Protein AF-A0A6B3EHT3-F1 (afdb_monomer)

Radius of gyration: 18.86 Å; Cα contacts (8 Å, |Δi|>4): 70; chains: 1; bounding box: 27×39×58 Å

Mean predicted aligned error: 8.61 Å

Sequence (74 aa):
MNTSASASASPAPSPVYDRIGVGYRRVRQADPRLAALIREGLGGARTVVNVGAGTGSYEPVDAEVVAVDPSQVM

Structure (mmCIF, N/CA/C/O backbone):
data_AF-A0A6B3EHT3-F1
#
_entry.id   AF-A0A6B3EHT3-F1
#
loop_
_atom_site.group_PDB
_atom_site.id
_atom_site.type_symbol
_atom_site.label_atom_id
_atom_site.label_alt_id
_atom_site.label_comp_id
_atom_site.label_asym_id
_atom_site.label_entity_id
_atom_site.label_seq_id
_atom_site.pdbx_PDB_ins_code
_atom_site.Cartn_x
_atom_site.Cartn_y
_atom_site.Cartn_z
_atom_site.occupancy
_atom_site.B_iso_or_equiv
_atom_site.auth_seq_id
_atom_site.auth_comp_id
_atom_site.auth_asym_id
_atom_site.auth_atom_id
_atom_site.pdbx_PDB_model_num
ATOM 1 N N . MET A 1 1 ? -18.082 29.089 -44.330 1.00 47.62 1 MET A N 1
ATOM 2 C CA . MET A 1 1 ? -17.602 27.698 -44.467 1.00 47.62 1 MET A CA 1
ATOM 3 C C . MET A 1 1 ? -16.165 27.663 -43.982 1.00 47.62 1 MET A C 1
ATOM 5 O O . MET A 1 1 ? -15.308 28.169 -44.686 1.00 47.62 1 MET A O 1
ATOM 9 N N . ASN A 1 2 ? -15.919 27.173 -42.766 1.00 40.94 2 ASN A N 1
ATOM 10 C CA . ASN A 1 2 ? -14.562 26.948 -42.268 1.00 40.94 2 ASN A CA 1
ATOM 11 C C . ASN A 1 2 ? -14.500 25.497 -41.786 1.00 40.94 2 ASN A C 1
ATOM 13 O O . ASN A 1 2 ? -15.075 25.150 -40.758 1.00 40.94 2 ASN A O 1
ATOM 17 N N . THR A 1 3 ? -13.917 24.634 -42.607 1.00 52.66 3 THR A N 1
ATOM 18 C CA . THR A 1 3 ? -13.708 23.214 -42.324 1.00 52.66 3 THR A CA 1
ATOM 19 C C . THR A 1 3 ? -12.470 23.075 -41.448 1.00 52.66 3 THR A C 1
ATOM 21 O O . THR A 1 3 ? -11.345 23.163 -41.933 1.00 52.66 3 THR A O 1
ATOM 24 N N . SER A 1 4 ? -12.672 22.865 -40.148 1.00 53.19 4 SER A N 1
ATOM 25 C CA . SER A 1 4 ? -11.604 22.483 -39.225 1.00 53.19 4 SER A CA 1
ATOM 26 C C . SER A 1 4 ? -11.257 21.014 -39.464 1.00 53.19 4 SER A C 1
ATOM 28 O O . SER A 1 4 ? -12.006 20.122 -39.069 1.00 53.19 4 SER A O 1
ATOM 30 N N . ALA A 1 5 ? -10.140 20.751 -40.140 1.00 59.59 5 ALA A N 1
ATOM 31 C CA . ALA A 1 5 ? -9.574 19.411 -40.208 1.00 59.59 5 ALA A CA 1
ATOM 32 C C . ALA A 1 5 ? -9.120 18.994 -38.798 1.00 59.59 5 ALA A C 1
ATOM 34 O O . ALA A 1 5 ? -8.263 19.641 -38.197 1.00 59.59 5 ALA A O 1
ATOM 35 N N . SER A 1 6 ? -9.719 17.929 -38.260 1.00 61.84 6 SER A N 1
ATOM 36 C CA . SER A 1 6 ? -9.255 17.280 -37.033 1.00 61.84 6 SER A CA 1
ATOM 37 C C . SER A 1 6 ? -7.901 16.634 -37.321 1.00 61.84 6 SER A C 1
ATOM 39 O O . SER A 1 6 ? -7.820 15.614 -38.002 1.00 61.84 6 SER A O 1
ATOM 41 N N . ALA A 1 7 ? -6.823 17.257 -36.847 1.00 61.03 7 ALA A N 1
ATOM 42 C CA . ALA A 1 7 ? -5.530 16.600 -36.780 1.00 61.03 7 ALA A CA 1
ATOM 43 C C . ALA A 1 7 ? -5.627 15.505 -35.709 1.00 61.03 7 ALA A C 1
ATOM 45 O O . ALA A 1 7 ? -5.763 15.805 -34.522 1.00 61.03 7 ALA A O 1
ATOM 46 N N . SER A 1 8 ? -5.595 14.238 -36.124 1.00 65.38 8 SER A N 1
ATOM 47 C CA . SER A 1 8 ? -5.484 13.107 -35.206 1.00 65.38 8 SER A CA 1
ATOM 48 C C . SER A 1 8 ? -4.153 13.218 -34.464 1.00 65.38 8 SER A C 1
ATOM 50 O O . SER A 1 8 ? -3.095 12.957 -35.039 1.00 65.38 8 SER A O 1
ATOM 52 N N . ALA A 1 9 ? -4.194 13.644 -33.203 1.00 64.94 9 ALA A N 1
ATOM 53 C CA . ALA A 1 9 ? -3.031 13.592 -32.333 1.00 64.94 9 ALA A CA 1
ATOM 54 C C . ALA A 1 9 ? -2.602 12.124 -32.195 1.00 64.94 9 ALA A C 1
ATOM 56 O O . ALA A 1 9 ? -3.416 11.279 -31.817 1.00 64.94 9 ALA A O 1
ATOM 57 N N . SER A 1 10 ? -1.345 11.809 -32.526 1.00 64.69 10 SER A N 1
ATOM 58 C CA . SER A 1 10 ? -0.777 10.491 -32.226 1.00 64.69 10 SER A CA 1
ATOM 59 C C . SER A 1 10 ? -0.989 10.187 -30.741 1.00 64.69 10 SER A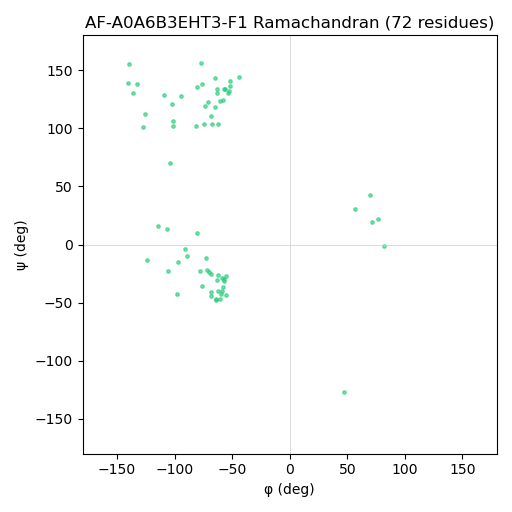 C 1
ATOM 61 O O . SER A 1 10 ? -0.781 11.090 -29.922 1.00 64.69 10 SER A O 1
ATOM 63 N N . PRO A 1 11 ? -1.407 8.961 -30.373 1.00 71.00 11 PRO A N 1
ATOM 64 C CA . PRO A 1 11 ? -1.643 8.633 -28.978 1.00 71.00 11 PRO A CA 1
ATOM 65 C C . PRO A 1 11 ? -0.371 8.911 -28.182 1.00 71.00 11 PRO A C 1
ATOM 67 O O . PRO A 1 11 ? 0.734 8.566 -28.615 1.00 71.00 11 PRO A O 1
ATOM 70 N N . ALA A 1 12 ? -0.534 9.575 -27.036 1.00 71.88 12 ALA A N 1
ATOM 71 C CA . ALA A 1 12 ? 0.568 9.799 -26.117 1.00 71.88 12 ALA A CA 1
ATOM 72 C C . ALA A 1 12 ? 1.250 8.451 -25.819 1.00 71.88 12 ALA A C 1
ATOM 74 O O . ALA A 1 12 ? 0.562 7.428 -25.713 1.00 71.88 12 ALA A O 1
ATOM 75 N N . PRO A 1 13 ? 2.590 8.414 -25.719 1.00 74.12 13 PRO A N 1
ATOM 76 C CA . PRO A 1 13 ? 3.285 7.176 -25.418 1.00 74.12 13 PRO A CA 1
ATOM 77 C C . PRO A 1 13 ? 2.760 6.607 -24.100 1.00 74.12 13 PRO A C 1
ATOM 79 O O . PRO A 1 13 ? 2.622 7.334 -23.116 1.00 74.12 13 PRO A O 1
ATOM 82 N N . SER A 1 14 ? 2.479 5.304 -24.093 1.00 77.25 14 SER A N 1
ATOM 83 C CA . SER A 1 14 ? 2.043 4.599 -22.888 1.00 77.25 14 SER A CA 1
ATOM 84 C C . SER A 1 14 ? 3.039 4.852 -21.737 1.00 77.25 14 SER A C 1
ATOM 86 O O . SER A 1 14 ? 4.259 4.747 -21.966 1.00 77.25 14 SER A O 1
ATOM 88 N N . PRO A 1 15 ? 2.547 5.212 -20.531 1.00 81.25 15 PRO A N 1
ATOM 89 C CA . PRO A 1 15 ? 3.361 5.389 -19.336 1.00 81.25 15 PRO A CA 1
ATOM 90 C C . PRO A 1 15 ? 4.390 4.269 -19.162 1.00 81.25 15 PRO A C 1
ATOM 92 O O . PRO A 1 15 ? 4.148 3.110 -19.484 1.00 81.25 15 PRO A O 1
ATOM 95 N N . VAL A 1 16 ? 5.578 4.600 -18.653 1.00 85.69 16 VAL A N 1
ATOM 96 C CA . VAL A 1 16 ? 6.684 3.629 -18.546 1.00 85.69 16 VAL A CA 1
ATOM 97 C C . VAL A 1 16 ? 6.260 2.382 -17.764 1.00 85.69 16 VAL A C 1
ATOM 99 O O . VAL A 1 16 ? 6.526 1.267 -18.215 1.00 85.69 16 VAL A O 1
ATOM 102 N N . TYR A 1 17 ? 5.548 2.561 -16.650 1.00 84.38 17 TYR A N 1
ATOM 103 C CA . TYR A 1 17 ? 5.101 1.458 -15.800 1.00 84.38 17 TYR A CA 1
ATOM 104 C C . TYR A 1 17 ? 4.005 0.590 -16.421 1.00 84.38 17 TYR A C 1
ATOM 106 O O . TYR A 1 17 ? 3.988 -0.605 -16.143 1.00 84.38 17 TYR A O 1
ATOM 114 N N . ASP A 1 18 ? 3.227 1.111 -17.374 1.00 79.94 18 ASP A N 1
ATOM 115 C CA . ASP A 1 18 ? 2.303 0.289 -18.167 1.00 79.94 18 ASP A CA 1
ATOM 116 C C . ASP A 1 18 ? 3.037 -0.771 -19.002 1.00 79.94 18 ASP A C 1
ATOM 118 O O . ASP A 1 18 ? 2.491 -1.821 -19.334 1.00 79.94 18 ASP A O 1
ATOM 122 N N . ARG A 1 19 ? 4.302 -0.509 -19.346 1.00 82.44 19 ARG A N 1
ATOM 123 C CA . ARG A 1 19 ? 5.117 -1.407 -20.171 1.00 82.44 19 ARG A CA 1
ATOM 124 C C . ARG A 1 19 ? 6.041 -2.284 -19.341 1.00 82.44 19 ARG A C 1
ATOM 126 O O . ARG A 1 19 ? 6.186 -3.465 -19.641 1.00 82.44 19 ARG A O 1
ATOM 133 N N . ILE A 1 20 ? 6.682 -1.719 -18.317 1.00 86.25 20 ILE A N 1
ATOM 134 C CA . ILE A 1 20 ? 7.696 -2.441 -17.531 1.00 86.25 20 ILE A CA 1
ATOM 135 C C . ILE A 1 20 ? 7.149 -3.046 -16.239 1.00 86.25 20 ILE A C 1
ATOM 137 O O . ILE A 1 20 ? 7.829 -3.875 -15.645 1.00 86.25 20 ILE A O 1
ATOM 141 N N . GLY A 1 21 ? 5.957 -2.642 -15.791 1.00 76.81 21 GLY A N 1
ATOM 142 C CA . GLY A 1 21 ? 5.375 -3.070 -14.516 1.00 76.81 21 GLY A CA 1
ATOM 143 C C . GLY A 1 21 ? 4.880 -4.518 -14.507 1.00 76.81 21 GLY A C 1
ATOM 144 O O . GLY A 1 21 ? 4.621 -5.080 -13.442 1.00 76.81 21 GLY A O 1
ATOM 145 N N . VAL A 1 22 ? 4.790 -5.165 -15.674 1.00 81.19 22 VAL A N 1
ATOM 146 C CA . VAL A 1 22 ? 4.334 -6.554 -15.789 1.00 81.19 22 VAL A CA 1
ATOM 147 C C . VAL A 1 22 ? 5.223 -7.479 -14.953 1.00 81.19 22 VAL A C 1
ATOM 149 O O . VAL A 1 22 ? 6.441 -7.532 -15.104 1.00 81.19 22 VAL A O 1
ATOM 152 N N . GLY A 1 23 ? 4.597 -8.234 -14.050 1.00 81.62 23 GLY A N 1
ATOM 153 C CA . GLY A 1 23 ? 5.290 -9.176 -13.171 1.00 81.62 23 GLY A CA 1
ATOM 154 C C . GLY A 1 23 ? 5.932 -8.548 -11.932 1.00 81.62 23 GLY A C 1
ATOM 155 O O . GLY A 1 23 ? 6.437 -9.299 -11.095 1.00 81.62 23 GLY A O 1
ATOM 156 N N . TYR A 1 24 ? 5.857 -7.224 -11.739 1.00 85.75 24 TYR A N 1
ATOM 157 C CA . TYR A 1 24 ? 6.427 -6.571 -10.553 1.00 85.75 24 TYR A CA 1
ATOM 158 C C . TYR A 1 24 ? 5.838 -7.122 -9.262 1.00 85.75 24 TYR A C 1
ATOM 160 O O . TYR A 1 24 ? 6.593 -7.378 -8.328 1.00 85.75 24 TYR A O 1
ATOM 168 N N . ARG A 1 25 ? 4.542 -7.456 -9.244 1.00 81.88 25 ARG A N 1
ATOM 169 C CA . ARG A 1 25 ? 3.888 -8.082 -8.086 1.00 81.88 25 ARG A CA 1
ATOM 170 C C . ARG A 1 25 ? 4.581 -9.370 -7.637 1.00 81.88 25 ARG A C 1
ATOM 172 O O . ARG A 1 25 ? 4.500 -9.719 -6.470 1.00 81.88 25 ARG A O 1
ATOM 179 N N . ARG A 1 26 ? 5.264 -10.096 -8.532 1.00 84.94 26 ARG A N 1
ATOM 180 C CA . ARG A 1 26 ? 5.971 -11.341 -8.183 1.00 84.94 26 ARG A CA 1
ATOM 1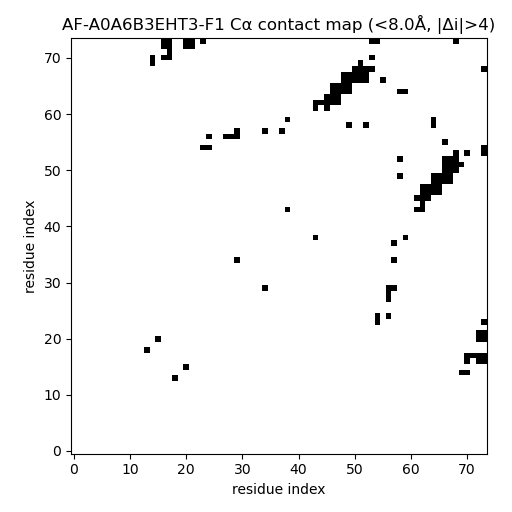81 C C . ARG A 1 26 ? 7.285 -11.073 -7.454 1.00 84.94 26 ARG A C 1
ATOM 183 O O . ARG A 1 26 ? 7.635 -11.835 -6.562 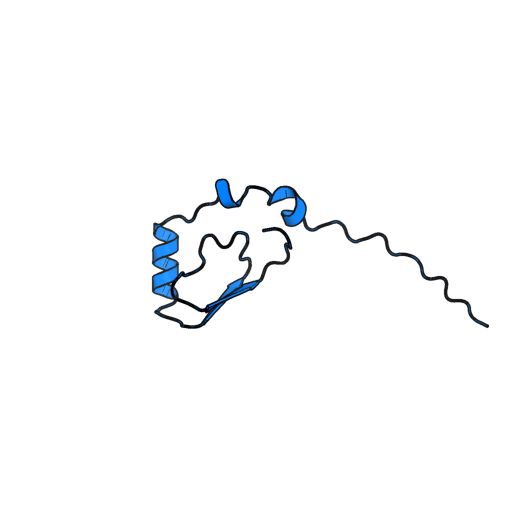1.00 84.94 26 ARG A O 1
ATOM 190 N N . VAL A 1 27 ? 7.989 -10.005 -7.824 1.00 85.38 27 VAL A N 1
ATOM 191 C CA . VAL A 1 27 ? 9.358 -9.721 -7.356 1.00 85.38 27 VAL A CA 1
ATOM 192 C C . VAL A 1 27 ? 9.436 -8.585 -6.330 1.00 85.38 27 VAL A C 1
ATOM 194 O O . VAL A 1 27 ? 10.382 -8.529 -5.552 1.00 85.38 27 VAL A O 1
ATOM 197 N N . ARG A 1 28 ? 8.445 -7.689 -6.292 1.00 85.31 28 ARG A N 1
ATOM 198 C CA . ARG A 1 28 ? 8.331 -6.561 -5.353 1.00 85.31 28 ARG A CA 1
ATOM 199 C C . ARG A 1 28 ? 7.287 -6.869 -4.280 1.00 85.31 28 ARG A C 1
ATOM 201 O O . ARG A 1 28 ? 6.203 -6.287 -4.247 1.00 85.31 28 ARG A O 1
ATOM 208 N N . GLN A 1 29 ? 7.633 -7.810 -3.411 1.00 91.88 29 GLN A N 1
ATOM 209 C CA . GLN A 1 29 ? 6.858 -8.115 -2.208 1.00 91.88 29 GLN A CA 1
ATOM 210 C C . GLN A 1 29 ? 7.091 -7.062 -1.119 1.00 91.88 29 GLN A C 1
ATOM 212 O O . GLN A 1 29 ? 8.129 -6.395 -1.106 1.00 91.88 29 GLN A O 1
ATOM 217 N N . ALA A 1 30 ? 6.131 -6.922 -0.205 1.00 93.38 30 ALA A N 1
ATOM 218 C CA . ALA A 1 30 ? 6.305 -6.075 0.966 1.00 93.38 30 ALA A CA 1
ATOM 219 C C . ALA A 1 30 ? 7.434 -6.592 1.857 1.00 93.38 30 ALA A C 1
ATOM 221 O O . ALA A 1 30 ? 7.478 -7.773 2.202 1.00 93.38 30 ALA A O 1
ATOM 222 N N . ASP A 1 31 ? 8.303 -5.683 2.286 1.00 95.56 31 ASP A N 1
ATOM 223 C CA . ASP A 1 31 ? 9.183 -5.937 3.416 1.00 95.56 31 ASP A CA 1
ATOM 224 C C . ASP A 1 31 ? 8.326 -5.949 4.699 1.00 95.56 31 ASP A C 1
ATOM 226 O O . ASP A 1 31 ? 7.663 -4.943 4.995 1.00 95.5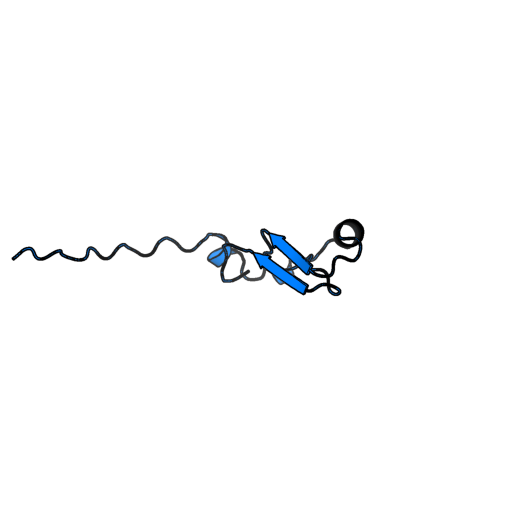6 31 ASP A O 1
ATOM 230 N N . PRO A 1 32 ? 8.324 -7.042 5.487 1.00 95.06 32 PRO A N 1
ATOM 231 C CA . PRO A 1 32 ? 7.507 -7.141 6.695 1.00 95.06 32 PRO A CA 1
ATOM 232 C C . PRO A 1 32 ? 7.772 -6.037 7.725 1.00 95.06 32 PRO A C 1
ATOM 234 O O . PRO A 1 32 ? 6.846 -5.620 8.425 1.00 95.06 32 PRO A O 1
ATOM 237 N N . ARG A 1 33 ? 9.010 -5.532 7.815 1.00 97.44 33 ARG A N 1
ATOM 238 C CA . ARG A 1 33 ? 9.380 -4.448 8.735 1.00 97.44 33 ARG A CA 1
ATOM 239 C C . ARG A 1 33 ? 8.732 -3.136 8.314 1.00 97.44 33 ARG A C 1
ATOM 241 O O . ARG A 1 33 ? 8.201 -2.420 9.157 1.00 97.44 33 ARG A O 1
ATOM 248 N N . LEU A 1 34 ? 8.754 -2.826 7.018 1.00 96.06 34 LEU A N 1
ATOM 249 C CA . LEU A 1 34 ? 8.104 -1.626 6.487 1.00 96.06 34 LEU A CA 1
ATOM 250 C C . LEU A 1 34 ? 6.581 -1.737 6.584 1.00 96.06 34 LEU A C 1
ATOM 252 O O . LEU A 1 34 ? 5.933 -0.783 6.999 1.00 96.06 34 LEU A O 1
ATOM 256 N N . ALA A 1 35 ? 6.018 -2.913 6.298 1.00 95.56 35 ALA A N 1
ATOM 257 C CA . ALA A 1 35 ? 4.586 -3.156 6.449 1.00 95.56 35 ALA A CA 1
ATOM 258 C C . ALA A 1 35 ? 4.112 -2.936 7.896 1.00 95.56 35 ALA A C 1
ATOM 260 O O . ALA A 1 35 ? 3.056 -2.347 8.113 1.00 95.56 35 ALA A O 1
ATOM 261 N N . ALA A 1 36 ? 4.895 -3.364 8.892 1.00 95.88 36 ALA A N 1
ATOM 262 C CA . ALA A 1 36 ? 4.578 -3.121 10.297 1.00 95.88 36 ALA A CA 1
ATOM 263 C C . ALA A 1 36 ? 4.588 -1.624 10.646 1.00 95.88 36 ALA A C 1
ATOM 265 O O . ALA A 1 36 ? 3.625 -1.146 11.240 1.00 95.88 36 ALA A O 1
ATOM 266 N N . LEU A 1 37 ? 5.620 -0.887 10.219 1.00 97.62 37 LEU A N 1
ATOM 267 C CA . LEU A 1 37 ? 5.727 0.559 10.453 1.00 97.62 37 LEU A CA 1
ATOM 268 C C . LEU A 1 37 ? 4.591 1.343 9.786 1.00 97.62 37 LEU A C 1
ATOM 270 O O . LEU A 1 37 ? 4.058 2.278 10.376 1.00 97.62 37 LEU A O 1
ATOM 274 N N . ILE A 1 38 ? 4.198 0.954 8.570 1.00 96.31 38 ILE A N 1
ATOM 275 C CA . ILE A 1 38 ? 3.069 1.572 7.868 1.00 96.31 38 ILE A CA 1
ATOM 276 C C . ILE A 1 38 ? 1.773 1.318 8.642 1.00 96.31 38 ILE A C 1
ATOM 278 O O . ILE A 1 38 ? 1.045 2.268 8.912 1.00 96.31 38 ILE A O 1
ATOM 282 N N . ARG A 1 39 ? 1.500 0.074 9.062 1.00 95.75 39 ARG A N 1
ATOM 283 C CA . ARG A 1 39 ? 0.299 -0.244 9.857 1.00 95.75 39 ARG A CA 1
ATOM 284 C C . ARG A 1 39 ? 0.250 0.521 11.177 1.00 95.75 39 ARG A C 1
ATOM 286 O O . ARG A 1 39 ? -0.805 1.031 11.539 1.00 95.75 39 ARG A O 1
ATOM 293 N N . GLU A 1 40 ? 1.377 0.620 11.874 1.00 97.19 40 GLU A N 1
ATOM 294 C CA . GLU A 1 40 ? 1.477 1.413 13.101 1.00 97.19 40 GLU A CA 1
ATOM 295 C C . GLU A 1 40 ? 1.176 2.891 12.827 1.00 97.19 40 GLU A C 1
ATOM 297 O O . GLU A 1 40 ? 0.351 3.489 13.514 1.00 97.19 40 GLU A O 1
ATOM 302 N N . GLY A 1 41 ? 1.767 3.456 11.770 1.00 97.12 41 GLY A N 1
ATOM 303 C CA . GLY A 1 41 ? 1.530 4.840 11.363 1.00 97.12 41 GLY A CA 1
ATOM 304 C C . GLY A 1 41 ? 0.087 5.130 10.938 1.00 97.12 41 GLY A C 1
ATOM 305 O O . GLY A 1 41 ? -0.397 6.239 11.149 1.00 97.12 41 GLY A O 1
ATOM 306 N N . LEU A 1 42 ? -0.621 4.144 10.376 1.00 97.06 42 LEU A N 1
ATOM 307 C CA . LEU A 1 42 ? -2.039 4.265 10.026 1.00 97.06 42 LEU A CA 1
ATOM 308 C C . LEU A 1 42 ? -2.957 4.273 11.255 1.00 97.06 42 LEU A C 1
ATOM 310 O O . LEU A 1 42 ? -4.080 4.763 11.158 1.00 97.06 42 LEU A O 1
ATOM 314 N N . GLY A 1 43 ? -2.512 3.746 12.401 1.00 96.31 43 GLY A N 1
ATOM 315 C CA . GLY A 1 43 ? -3.188 3.923 13.690 1.00 96.31 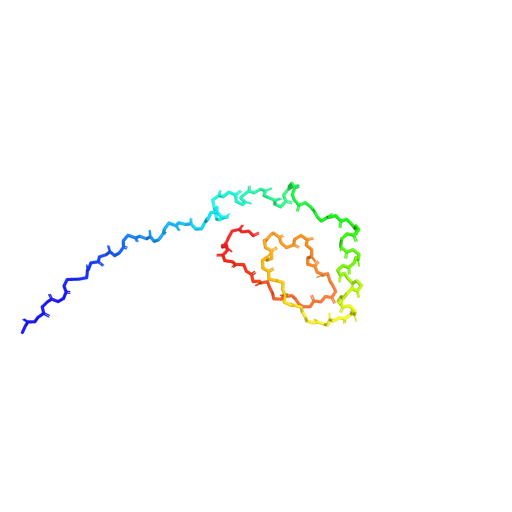43 GLY A CA 1
ATOM 316 C C . GLY A 1 43 ? -4.652 3.466 13.734 1.00 96.31 43 GLY A C 1
ATOM 317 O O . GLY A 1 43 ? -5.451 4.059 14.456 1.00 96.31 43 GLY A O 1
ATOM 318 N N . GLY A 1 44 ? -5.029 2.451 12.948 1.00 95.62 44 GLY A N 1
ATOM 319 C CA . GLY A 1 44 ? -6.415 1.972 12.861 1.00 95.62 44 GLY A CA 1
ATOM 320 C C . GLY A 1 44 ? -7.345 2.861 12.025 1.00 95.62 44 GLY A C 1
ATOM 321 O O . GLY A 1 44 ? -8.564 2.834 12.210 1.00 95.62 44 GLY A O 1
ATOM 322 N N . ALA A 1 45 ? -6.794 3.674 11.118 1.00 97.75 45 ALA A N 1
ATOM 323 C CA . ALA A 1 45 ? -7.576 4.425 10.145 1.00 97.75 45 ALA A CA 1
ATOM 324 C C . ALA A 1 45 ? -8.511 3.499 9.353 1.00 97.75 45 ALA A C 1
ATOM 326 O O . ALA A 1 45 ? -8.086 2.502 8.781 1.00 97.75 45 ALA A O 1
ATOM 327 N N . ARG A 1 46 ? -9.794 3.870 9.274 1.00 97.69 46 ARG A N 1
ATOM 328 C CA . ARG A 1 46 ? -10.803 3.088 8.539 1.00 97.69 46 ARG A CA 1
ATOM 329 C C . ARG A 1 46 ? -10.737 3.283 7.026 1.00 97.69 46 ARG A C 1
ATOM 331 O O . ARG A 1 46 ? -11.231 2.440 6.292 1.00 97.69 46 ARG A O 1
ATOM 338 N N . THR A 1 47 ? -10.171 4.400 6.574 1.00 98.19 47 THR A N 1
ATOM 339 C CA . THR A 1 47 ? -10.071 4.780 5.160 1.00 98.19 47 THR A CA 1
ATOM 340 C C . THR A 1 47 ? -8.673 5.309 4.873 1.00 98.19 47 THR A C 1
ATOM 342 O O . THR A 1 47 ? -8.205 6.196 5.592 1.00 98.19 47 THR A O 1
ATOM 345 N N . VAL A 1 48 ? -8.027 4.808 3.824 1.00 98.06 48 VAL A N 1
ATOM 346 C CA . VAL A 1 48 ? -6.638 5.123 3.466 1.00 98.06 48 VAL A CA 1
ATOM 347 C C . VAL A 1 48 ? -6.548 5.457 1.981 1.00 98.06 48 VAL A C 1
ATOM 349 O O . VAL A 1 48 ? -7.139 4.776 1.150 1.00 98.06 48 VAL A O 1
ATOM 352 N N . VAL A 1 49 ? -5.778 6.489 1.635 1.00 97.94 49 VAL A N 1
ATOM 353 C CA . VAL A 1 49 ? -5.398 6.762 0.242 1.00 97.94 49 VAL A CA 1
ATOM 354 C C . VAL A 1 49 ? -3.963 6.290 0.032 1.00 97.94 49 VAL A C 1
ATOM 356 O O . VAL A 1 49 ? -3.052 6.768 0.707 1.00 97.94 49 VAL A O 1
ATOM 359 N N . ASN A 1 50 ? -3.763 5.362 -0.900 1.00 97.38 50 ASN A N 1
ATOM 360 C CA . ASN A 1 50 ? -2.455 4.820 -1.257 1.00 97.38 50 ASN A CA 1
ATOM 361 C C . ASN A 1 50 ? -1.962 5.484 -2.555 1.00 97.38 50 ASN A C 1
ATOM 363 O O . ASN A 1 50 ? -2.447 5.162 -3.636 1.00 97.38 50 ASN A O 1
ATOM 367 N N . VAL A 1 51 ? -1.042 6.449 -2.452 1.00 96.31 51 VAL A N 1
ATOM 368 C CA . VAL A 1 51 ? -0.541 7.230 -3.601 1.00 96.31 51 VAL A CA 1
ATOM 369 C C . VAL A 1 51 ? 0.741 6.618 -4.155 1.00 96.31 51 VAL A C 1
ATOM 371 O O . VAL A 1 51 ? 1.704 6.424 -3.418 1.00 96.31 51 VAL A O 1
ATOM 374 N N . GLY A 1 52 ? 0.770 6.369 -5.465 1.00 93.12 52 GLY A N 1
ATOM 375 C CA . GLY A 1 52 ? 1.804 5.539 -6.083 1.00 93.12 52 GLY A CA 1
ATOM 376 C C . GLY A 1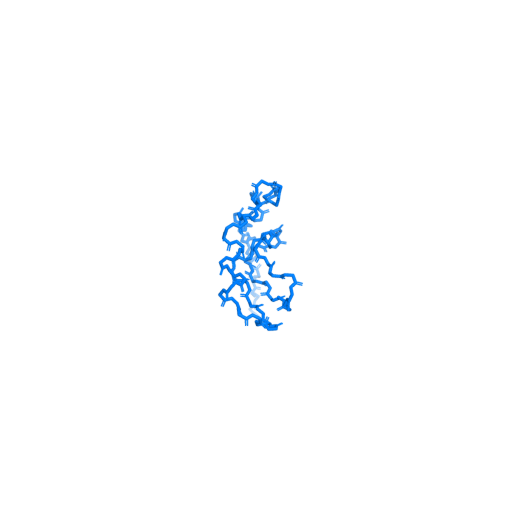 52 ? 1.635 4.083 -5.665 1.00 93.12 52 GLY A C 1
ATOM 377 O O . GLY A 1 52 ? 2.609 3.431 -5.286 1.00 93.12 52 GLY A O 1
ATOM 378 N N . ALA A 1 53 ? 0.383 3.614 -5.659 1.00 9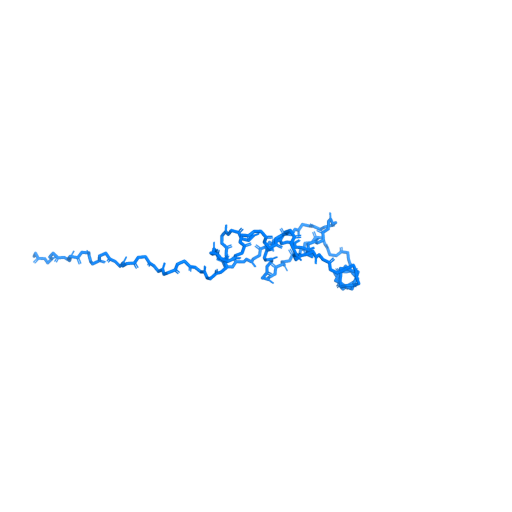4.69 53 ALA A N 1
ATOM 379 C CA . ALA A 1 53 ? 0.011 2.311 -5.125 1.00 94.69 53 ALA A CA 1
ATOM 380 C C . ALA A 1 53 ? 0.769 1.158 -5.793 1.00 94.69 53 ALA A C 1
ATOM 382 O O . ALA A 1 53 ? 1.027 0.138 -5.142 1.00 94.69 53 ALA A O 1
ATOM 383 N N . GLY A 1 54 ? 1.150 1.323 -7.066 1.00 93.56 54 GLY A N 1
ATOM 384 C CA . GLY A 1 54 ? 1.747 0.275 -7.873 1.00 93.56 54 GLY A CA 1
ATOM 385 C C . GLY A 1 54 ? 0.938 -1.012 -7.739 1.00 93.56 54 GLY A C 1
ATOM 386 O O . GLY A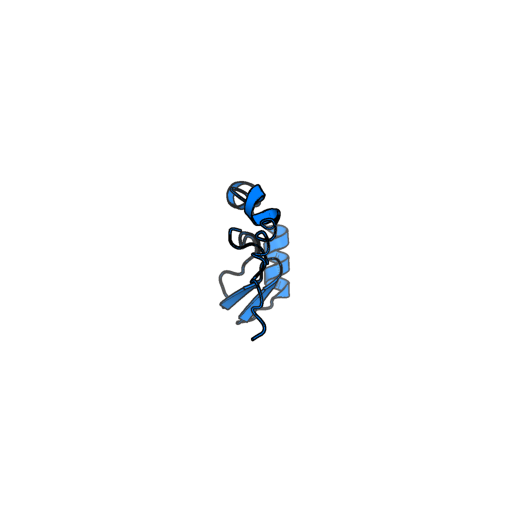 1 54 ? -0.278 -1.007 -7.852 1.00 93.56 54 GLY A O 1
ATOM 387 N N . THR A 1 55 ? 1.609 -2.109 -7.387 1.00 93.06 55 THR A N 1
ATOM 388 C CA . THR A 1 55 ? 0.973 -3.432 -7.256 1.00 93.06 55 THR A CA 1
ATOM 389 C C . THR A 1 55 ? 0.225 -3.664 -5.940 1.00 93.06 55 THR A C 1
ATOM 391 O O . THR A 1 55 ? -0.102 -4.812 -5.622 1.00 93.06 55 THR A O 1
ATOM 394 N N . GLY A 1 56 ? 0.030 -2.616 -5.134 1.00 94.81 56 GLY A N 1
ATOM 395 C CA . GLY A 1 56 ? -0.676 -2.674 -3.852 1.00 94.81 56 GLY A CA 1
ATOM 396 C C . GLY A 1 56 ? 0.086 -3.404 -2.741 1.00 94.81 56 GLY A C 1
ATOM 397 O O . GLY A 1 56 ? -0.511 -3.843 -1.764 1.00 94.81 56 GLY A O 1
ATOM 398 N N . SER A 1 57 ? 1.409 -3.574 -2.862 1.00 95.06 57 SER A N 1
ATOM 399 C CA . SER A 1 57 ? 2.175 -4.464 -1.970 1.00 95.06 57 SER A CA 1
ATOM 400 C C . SER A 1 57 ? 2.072 -4.091 -0.485 1.00 95.06 57 SER A C 1
ATOM 402 O O . SER A 1 57 ? 2.157 -4.976 0.359 1.00 95.06 57 SER A O 1
ATOM 404 N N . TYR A 1 58 ? 1.874 -2.811 -0.160 1.00 96.19 58 TYR A N 1
ATOM 405 C CA . TYR A 1 58 ? 1.765 -2.312 1.217 1.00 96.19 58 TYR A CA 1
ATOM 406 C C . TYR A 1 58 ? 0.340 -1.932 1.636 1.00 96.19 58 TYR A C 1
ATOM 408 O O . TYR A 1 58 ? 0.172 -1.267 2.658 1.00 96.19 58 TYR A O 1
ATOM 416 N N . GLU A 1 59 ? -0.683 -2.317 0.871 1.00 95.88 59 GLU A N 1
ATOM 417 C CA . GLU A 1 59 ? -2.060 -1.989 1.234 1.00 95.88 59 GLU A CA 1
ATOM 418 C C . GLU A 1 59 ? -2.454 -2.652 2.564 1.00 95.88 59 GLU A C 1
ATOM 420 O O . GLU A 1 59 ? -2.207 -3.849 2.759 1.00 95.88 59 GLU A O 1
ATOM 425 N N . PRO A 1 60 ? -3.033 -1.889 3.511 1.00 94.25 60 PRO A N 1
ATOM 426 C CA . PRO A 1 60 ? -3.570 -2.462 4.736 1.00 94.25 60 PRO A CA 1
ATOM 427 C C . PRO A 1 60 ? -4.751 -3.381 4.410 1.00 94.25 60 PRO A C 1
ATOM 429 O O . PRO A 1 60 ? -5.551 -3.101 3.522 1.00 94.25 60 PRO A O 1
ATOM 432 N N . VAL A 1 61 ? -4.870 -4.478 5.15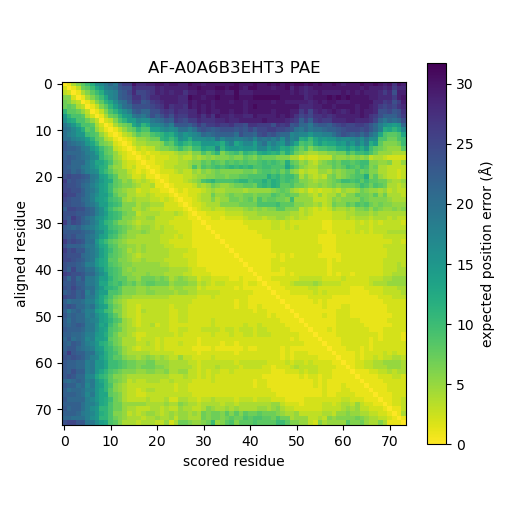5 1.00 90.69 61 VAL A N 1
ATOM 433 C CA . VAL A 1 61 ? -5.955 -5.463 4.977 1.00 90.69 61 VAL A CA 1
ATOM 434 C C . VAL A 1 61 ? -7.190 -5.140 5.822 1.00 90.69 61 VAL A C 1
ATOM 436 O O . VAL A 1 61 ? -8.228 -5.776 5.675 1.00 90.69 61 VAL A O 1
ATOM 439 N N . ASP A 1 62 ? -7.060 -4.179 6.731 1.00 94.12 62 ASP A N 1
ATOM 440 C CA . ASP A 1 62 ? -8.021 -3.798 7.762 1.00 94.12 62 ASP A CA 1
ATOM 441 C C . ASP A 1 62 ? -8.598 -2.384 7.561 1.00 94.12 62 ASP A C 1
ATOM 443 O O . ASP A 1 62 ? -9.209 -1.829 8.474 1.00 94.12 62 ASP A O 1
ATOM 447 N N . ALA A 1 63 ? -8.445 -1.810 6.363 1.00 96.25 63 ALA A N 1
ATOM 448 C CA . ALA A 1 63 ? -8.985 -0.502 6.001 1.00 96.25 63 ALA A CA 1
ATOM 449 C C . ALA A 1 63 ? -9.552 -0.485 4.573 1.00 96.25 63 ALA A C 1
ATOM 451 O O . ALA A 1 63 ? -9.128 -1.245 3.706 1.00 96.25 63 ALA A O 1
ATOM 452 N N . GLU A 1 64 ? -10.483 0.432 4.318 1.00 98.00 64 GLU A N 1
ATOM 453 C CA . GLU A 1 64 ? -10.951 0.764 2.970 1.00 98.00 64 GLU A CA 1
ATOM 454 C C . GLU A 1 64 ? -9.860 1.568 2.246 1.00 98.00 64 GLU A C 1
ATOM 456 O O . GLU A 1 64 ? -9.484 2.654 2.700 1.00 98.00 64 GLU A O 1
ATOM 461 N N . VAL A 1 65 ? -9.341 1.056 1.127 1.00 97.88 65 VAL A N 1
ATOM 462 C CA . VAL A 1 65 ? -8.225 1.680 0.401 1.00 97.88 65 VAL A CA 1
ATOM 463 C C . VAL A 1 65 ? -8.692 2.287 -0.916 1.00 97.88 65 VAL A C 1
ATOM 465 O O . VAL A 1 65 ? -9.291 1.618 -1.754 1.00 97.88 65 VAL A O 1
ATOM 468 N N . VAL A 1 66 ? -8.342 3.555 -1.127 1.00 97.81 66 VAL A N 1
ATOM 469 C CA . VAL A 1 66 ? -8.381 4.203 -2.441 1.00 97.81 66 VAL A CA 1
ATOM 470 C C . VAL A 1 66 ? -6.960 4.250 -2.990 1.00 97.81 66 VAL A C 1
ATOM 472 O O . VAL A 1 66 ? -6.129 5.037 -2.533 1.00 97.81 66 VAL A O 1
ATOM 475 N N . ALA A 1 67 ? -6.678 3.399 -3.972 1.00 96.50 67 ALA A N 1
ATOM 476 C CA . ALA A 1 67 ? -5.405 3.384 -4.677 1.00 96.50 67 ALA A CA 1
ATOM 477 C C . ALA A 1 67 ? -5.359 4.482 -5.748 1.00 96.50 67 ALA A C 1
ATOM 479 O O . ALA A 1 67 ? -6.312 4.680 -6.504 1.00 96.50 67 ALA A O 1
ATOM 480 N N . VAL A 1 68 ? -4.235 5.190 -5.821 1.00 96.56 68 VAL A N 1
ATOM 481 C CA . VAL A 1 68 ? -3.962 6.206 -6.838 1.00 96.56 68 VAL A CA 1
ATOM 482 C C . VAL A 1 68 ? -2.650 5.852 -7.518 1.00 96.56 68 VAL A C 1
ATOM 484 O O . VAL A 1 68 ? -1.586 5.945 -6.907 1.00 96.56 68 VAL A O 1
ATOM 487 N N . ASP A 1 69 ? -2.721 5.487 -8.794 1.00 93.38 69 ASP A N 1
ATOM 488 C CA . ASP A 1 69 ? -1.553 5.236 -9.633 1.00 93.38 69 ASP A CA 1
ATOM 489 C C . ASP A 1 69 ? -1.793 5.783 -11.051 1.00 93.38 69 ASP A C 1
ATOM 491 O O . ASP A 1 69 ? -2.910 5.673 -11.567 1.00 93.38 69 ASP A O 1
ATOM 495 N N . PRO A 1 70 ? -0.796 6.421 -11.695 1.00 89.81 70 PRO A N 1
ATOM 496 C CA . PRO A 1 70 ? -0.914 6.805 -13.100 1.00 89.81 70 PRO A CA 1
ATOM 497 C C . PRO A 1 70 ? -0.935 5.593 -14.043 1.00 89.81 70 PRO A C 1
ATOM 499 O O . PRO A 1 70 ? -1.442 5.706 -15.160 1.00 89.81 70 PRO A O 1
ATOM 502 N N . SER A 1 71 ? -0.362 4.462 -13.627 1.00 86.81 71 SER A N 1
ATOM 503 C CA . SER A 1 71 ? -0.349 3.232 -14.403 1.00 86.81 71 SER A CA 1
ATOM 504 C C . SER A 1 71 ? -1.703 2.541 -14.359 1.00 86.81 71 SER A C 1
ATOM 506 O O . SER A 1 71 ? -2.334 2.433 -13.315 1.00 86.81 71 SER A O 1
ATOM 508 N N . GLN A 1 72 ? -2.135 2.037 -15.511 1.00 84.69 72 GLN A N 1
ATOM 509 C CA . GLN A 1 72 ? -3.373 1.264 -15.631 1.00 84.69 72 GLN A CA 1
ATOM 510 C C . GLN A 1 72 ? -3.153 -0.246 -15.449 1.00 84.69 72 GLN A C 1
ATOM 512 O O . GLN A 1 72 ? -4.114 -1.009 -15.528 1.00 84.69 72 GLN A O 1
ATOM 517 N N . VAL A 1 73 ? -1.902 -0.695 -15.280 1.00 83.56 73 VAL A N 1
ATOM 518 C CA . VAL A 1 73 ? -1.557 -2.131 -15.271 1.00 83.56 73 VAL A CA 1
ATOM 519 C C . VAL A 1 73 ? -0.825 -2.598 -14.017 1.00 83.56 73 VAL A C 1
ATOM 521 O O . VAL A 1 73 ? -0.642 -3.809 -13.863 1.00 83.56 73 VAL A O 1
ATOM 524 N N . MET A 1 74 ? -0.321 -1.672 -13.196 1.00 78.62 74 MET A N 1
ATOM 525 C CA . MET A 1 74 ? 0.259 -2.028 -11.899 1.00 78.62 74 MET A CA 1
ATOM 526 C C . MET A 1 74 ? -0.847 -2.435 -10.931 1.00 78.62 74 MET A C 1
ATOM 528 O O . MET A 1 74 ? -0.606 -3.442 -10.223 1.00 78.62 74 MET A O 1
#

Solvent-accessible surface area (backbone atoms only — not comparable to full-atom values): 4819 Å² total; per-residue (Å²): 141,81,85,80,77,81,79,80,73,74,77,76,78,76,56,68,50,53,71,67,32,74,66,40,65,79,77,56,66,60,54,69,69,57,46,48,53,51,54,61,73,49,68,80,45,63,65,45,76,38,76,71,31,55,61,47,54,74,63,68,92,83,38,50,72,48,73,39,55,95,49,91,66,63

Foldseek 3Di:
DDDDDPDPDDPDPAPPCLPVVPCVCVVVADDVVVLVVVVVVCVQPQEEEAECCRPVRNPDPRHHYDYHHPHPRD

Nearest PDB structures (foldseek):
  2nt2-assembly3_C  TM=5.918E-01  e=5.048E+00  Homo sapiens
  2jgt-assembly1_A  TM=4.548E-01  e=4.715E+00  Sphingomonas paucimobilis
  3md0-assembly1_A-2  TM=2.962E-01  e=5.404E+00  Mycobacterium tuberculosis H37Rv

Secondary structure (DSSP, 8-state):
--------PPPPPP-HHHHH-TTHHHH-PPPHHHHHHHHHHHTT-SEEEEET-TT-TT--SSSEEEEE-S-S--

pLDDT: mean 86.23, std 13.73, range [40.94, 98.19]